Protein AF-A0A4P9ZYE5-F1 (afdb_monomer)

Sequence (69 aa):
MSSSRSHSTIHVLSLREEEAATKEWKKNSMDQCAPTIRKFADCAKGRTVSVVWACRDLHKAMNKCLSQQ

InterPro domains:
  IPR013892 Cytochrome c oxidase biogenesis protein Cmc1-like [PF08583] (23-69)

Mean predicted aligned error: 7.86 Å

Solvent-accessible surface area (backbone atoms only — not comparable to full-atom values): 4171 Å² total; per-residue (Å²): 137,87,82,83,76,85,76,86,66,90,77,80,70,51,74,69,53,49,52,50,51,52,53,52,50,52,52,53,41,49,63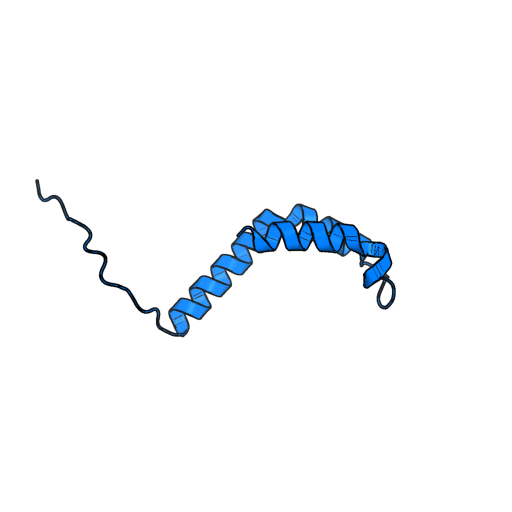,74,33,39,71,38,46,46,55,29,49,63,57,34,58,98,38,81,84,54,31,73,70,79,32,40,67,39,48,50,53,29,49,56,49,55,71,74,102

Organism: NCBI:txid215637

pLDDT: mean 88.88, std 14.35, range [38.78, 97.69]

Foldseek 3Di:
DDDDDDDDDPDDDDPVRVVVVVVVLVVVLCVQLVVLVVLLCVQCVPPDPCSCPRVVVSVVVSVVSSVVD

Radius of gyration: 19.08 Å; Cα contacts (8 Å, |Δi|>4): 27; chains: 1; bounding box: 65×24×32 Å

Structure (mmCIF, N/CA/C/O backbone):
data_AF-A0A4P9ZYE5-F1
#
_entry.id   AF-A0A4P9ZYE5-F1
#
loop_
_atom_site.group_PDB
_atom_site.id
_atom_site.type_symbol
_atom_site.label_atom_id
_atom_site.label_alt_id
_atom_site.label_comp_id
_atom_site.label_asym_id
_atom_site.label_entity_id
_atom_site.label_seq_id
_atom_site.pdbx_PDB_ins_code
_atom_site.Cartn_x
_atom_site.Cartn_y
_atom_site.Cartn_z
_atom_site.occupancy
_atom_site.B_iso_or_equiv
_atom_site.auth_seq_id
_atom_site.auth_comp_id
_atom_site.auth_asym_id
_atom_site.auth_atom_id
_atom_site.pdbx_PDB_model_num
ATOM 1 N N . MET A 1 1 ? -48.404 6.253 10.300 1.00 38.78 1 MET A N 1
ATOM 2 C CA . MET A 1 1 ? -47.149 6.343 9.520 1.00 38.78 1 MET A CA 1
ATOM 3 C C . MET A 1 1 ? -46.093 6.931 10.439 1.00 38.78 1 MET A C 1
ATOM 5 O O . MET A 1 1 ? -46.072 8.137 10.635 1.00 38.78 1 MET A O 1
ATOM 9 N N . SER A 1 2 ? -45.317 6.079 11.107 1.00 40.66 2 SER A N 1
ATOM 10 C CA . SER A 1 2 ? -44.314 6.514 12.085 1.00 40.66 2 SER A CA 1
ATOM 11 C C . SER A 1 2 ? -42.967 6.653 11.384 1.00 40.66 2 SER A C 1
ATOM 13 O O . SER A 1 2 ? -42.331 5.654 11.063 1.00 40.66 2 SER A O 1
ATOM 15 N N . SER A 1 3 ? -42.561 7.890 11.102 1.00 50.88 3 SER A N 1
ATOM 16 C CA . SER A 1 3 ? -41.235 8.203 10.567 1.00 50.88 3 SER A CA 1
ATOM 17 C C . SER A 1 3 ? -40.211 8.220 11.701 1.00 50.88 3 SER A C 1
ATOM 19 O O . SER A 1 3 ? -40.139 9.187 12.460 1.00 50.88 3 SER A O 1
ATOM 21 N N . SER A 1 4 ? -39.416 7.157 11.815 1.00 51.25 4 SER A N 1
ATOM 22 C CA . SER A 1 4 ? -38.263 7.094 12.718 1.00 51.25 4 SER A CA 1
ATOM 23 C C . SER A 1 4 ? -37.171 8.055 12.239 1.00 51.25 4 SER A C 1
ATOM 25 O O . SER A 1 4 ? -36.548 7.834 11.203 1.00 51.25 4 SER A O 1
ATOM 27 N N . ARG A 1 5 ? -36.940 9.142 12.983 1.00 57.06 5 ARG A N 1
ATOM 28 C CA . ARG A 1 5 ? -35.770 10.015 12.804 1.00 57.06 5 ARG A CA 1
ATOM 29 C C . ARG A 1 5 ? -34.583 9.372 13.516 1.00 57.06 5 ARG A C 1
ATOM 31 O O . ARG A 1 5 ? -34.619 9.205 14.730 1.00 57.06 5 ARG A O 1
ATOM 38 N N . SER A 1 6 ? -33.553 9.010 12.756 1.00 57.41 6 SER A N 1
ATOM 39 C CA . SER A 1 6 ? -32.281 8.524 13.292 1.00 57.41 6 SER A CA 1
ATOM 40 C C . SER A 1 6 ? -31.554 9.685 13.974 1.00 57.41 6 SER A C 1
ATOM 42 O O . SER A 1 6 ? -31.122 10.626 13.311 1.00 57.41 6 SER A O 1
ATOM 44 N N . HIS A 1 7 ? -31.482 9.657 15.302 1.00 58.84 7 HIS A N 1
ATOM 45 C CA . HIS A 1 7 ? -30.761 10.642 16.103 1.00 58.84 7 HIS A CA 1
ATOM 46 C C . HIS A 1 7 ? -29.313 10.155 16.253 1.00 58.84 7 HIS A C 1
ATOM 48 O O . HIS A 1 7 ? -29.059 9.199 16.982 1.00 58.84 7 HIS A O 1
ATOM 54 N N . SER A 1 8 ? -28.365 10.760 15.534 1.00 68.19 8 SER A N 1
ATOM 55 C CA . SER A 1 8 ? -26.942 10.418 15.657 1.00 68.19 8 SER A CA 1
ATOM 56 C C . SER A 1 8 ? -26.361 11.047 16.923 1.00 68.19 8 SER A C 1
ATOM 58 O O . SER A 1 8 ? -25.850 12.165 16.899 1.00 68.19 8 SER A O 1
ATOM 60 N N . THR A 1 9 ? -26.441 10.342 18.048 1.00 71.62 9 THR A N 1
ATOM 61 C CA . THR A 1 9 ? -25.550 10.591 19.188 1.00 71.62 9 THR A CA 1
ATOM 62 C C . THR A 1 9 ? -24.132 10.180 18.791 1.00 71.62 9 THR A C 1
ATOM 64 O O . THR A 1 9 ? -23.971 9.134 18.165 1.00 71.62 9 THR A O 1
ATOM 67 N N . ILE A 1 10 ? -23.109 10.976 19.129 1.00 77.75 10 ILE A N 1
ATOM 68 C CA . ILE A 1 10 ? -21.695 10.610 18.927 1.00 77.75 10 ILE A CA 1
ATOM 69 C C . ILE A 1 10 ? -21.465 9.235 19.573 1.00 77.75 10 ILE A C 1
ATOM 71 O O . ILE A 1 10 ? -21.486 9.113 20.796 1.00 77.75 10 ILE A O 1
ATOM 75 N N . HIS A 1 11 ? -21.309 8.197 18.751 1.00 79.25 11 HIS A N 1
ATOM 76 C CA . HIS A 1 11 ? -21.078 6.835 19.213 1.00 79.25 11 HIS A CA 1
ATOM 77 C C . HIS A 1 11 ? -19.572 6.626 19.348 1.00 79.25 11 HIS A C 1
ATOM 79 O O . HIS A 1 11 ? -18.870 6.485 18.346 1.00 79.25 11 HIS A O 1
ATOM 85 N N . VAL A 1 12 ? -19.071 6.639 20.582 1.00 85.94 12 VAL A N 1
ATOM 86 C CA . VAL A 1 12 ? -17.686 6.250 20.864 1.00 85.94 12 VAL A CA 1
ATOM 87 C C . VAL A 1 12 ? -17.613 4.735 20.741 1.00 85.94 12 VAL A C 1
ATOM 89 O O . VAL A 1 12 ? -18.287 4.023 21.484 1.00 85.94 12 VAL A O 1
ATOM 92 N N . LEU A 1 13 ? -16.843 4.253 19.769 1.00 87.56 13 LEU A N 1
ATOM 93 C CA . LEU A 1 13 ? -16.629 2.825 19.580 1.00 87.56 13 LEU A CA 1
ATOM 94 C C . LEU A 1 13 ? -15.846 2.273 20.776 1.00 87.56 13 LEU A C 1
ATOM 96 O O . LEU A 1 13 ? -14.884 2.871 21.253 1.00 87.56 13 LEU A O 1
ATOM 100 N N . SER A 1 14 ? -16.260 1.117 21.277 1.00 91.75 14 SER A N 1
ATOM 101 C CA . SER A 1 14 ? -15.432 0.325 22.177 1.00 91.75 14 SER A CA 1
ATOM 102 C C . SER A 1 14 ? -14.224 -0.230 21.416 1.00 91.75 14 SER A C 1
ATOM 104 O O . SER A 1 14 ? -14.300 -0.466 20.212 1.00 91.75 14 SER A O 1
ATOM 106 N N . LEU A 1 15 ? -13.130 -0.538 22.121 1.00 92.56 15 LEU A N 1
ATOM 107 C CA . LEU A 1 15 ? -11.916 -1.109 21.515 1.00 92.56 15 LEU A CA 1
ATOM 108 C C . LEU A 1 15 ? -12.215 -2.304 20.589 1.00 92.56 15 LEU A C 1
ATOM 110 O O . LEU A 1 15 ? -11.640 -2.431 19.515 1.00 92.56 15 LEU A O 1
ATOM 114 N N . ARG A 1 16 ? -13.166 -3.163 20.976 1.00 92.69 16 ARG A N 1
ATOM 115 C CA . ARG A 1 16 ? -13.568 -4.325 20.169 1.00 92.69 16 ARG A CA 1
ATOM 116 C C . ARG A 1 16 ? -14.250 -3.928 18.864 1.00 92.69 16 ARG A C 1
ATOM 118 O O . ARG A 1 16 ? -14.057 -4.589 17.847 1.00 92.69 16 ARG A O 1
ATOM 125 N N . GLU A 1 17 ? -15.066 -2.882 18.894 1.00 94.50 17 GLU A N 1
ATOM 126 C CA . GLU A 1 17 ? -15.735 -2.365 17.702 1.00 94.50 17 GLU A CA 1
ATOM 127 C C . GLU A 1 17 ? -14.736 -1.669 16.774 1.00 94.50 17 GLU A C 1
ATOM 129 O O . GLU A 1 17 ? -14.797 -1.874 15.565 1.00 94.50 17 GLU A O 1
ATOM 134 N N . GLU A 1 18 ? -13.772 -0.924 17.322 1.00 93.56 18 GLU A N 1
ATOM 135 C CA . GLU A 1 18 ? -12.674 -0.326 16.550 1.00 93.56 18 GLU A CA 1
ATOM 136 C C . GLU A 1 18 ? -11.807 -1.395 15.871 1.00 93.56 18 GLU A C 1
ATOM 138 O O . GLU A 1 18 ? -11.504 -1.295 14.678 1.00 93.56 18 GLU A O 1
ATOM 143 N N . GLU A 1 19 ? -11.444 -2.456 16.597 1.00 95.12 19 GLU A N 1
ATOM 144 C CA . GLU A 1 19 ? -10.702 -3.598 16.056 1.00 95.12 19 GLU A CA 1
ATOM 145 C C . GLU A 1 19 ? -11.486 -4.306 14.945 1.00 95.12 19 GLU A C 1
ATOM 147 O O . GLU A 1 19 ? -10.926 -4.617 13.888 1.00 95.12 19 GLU A O 1
ATOM 152 N N . ALA A 1 20 ? -12.786 -4.541 15.152 1.00 94.94 20 ALA A N 1
ATOM 153 C CA . ALA A 1 20 ? -13.655 -5.163 14.157 1.00 94.94 20 ALA A CA 1
ATOM 154 C C . ALA A 1 20 ? -13.783 -4.297 12.896 1.00 94.94 20 ALA A C 1
ATOM 156 O O . ALA A 1 20 ? -13.611 -4.807 11.786 1.00 94.94 20 ALA A O 1
ATOM 157 N N . ALA A 1 21 ? -14.007 -2.991 13.059 1.00 93.25 21 ALA A N 1
ATOM 158 C CA . ALA A 1 21 ? -14.091 -2.038 11.958 1.00 93.25 21 ALA A CA 1
ATOM 159 C C . ALA A 1 21 ? -12.773 -1.968 11.176 1.00 93.25 21 ALA A C 1
ATOM 161 O O . ALA A 1 21 ? -12.774 -2.046 9.949 1.00 93.25 21 ALA A O 1
ATOM 162 N N . THR A 1 22 ? -11.637 -1.915 11.875 1.00 92.69 22 THR A N 1
ATOM 163 C CA . THR A 1 22 ? -10.304 -1.890 11.254 1.00 92.69 22 THR A CA 1
ATOM 164 C C . THR A 1 22 ? -10.021 -3.177 10.484 1.00 92.69 22 THR A C 1
ATOM 166 O O . THR A 1 22 ? -9.468 -3.143 9.382 1.00 92.69 22 THR A O 1
ATOM 169 N N . LYS A 1 23 ? -10.402 -4.332 11.039 1.00 94.69 23 LY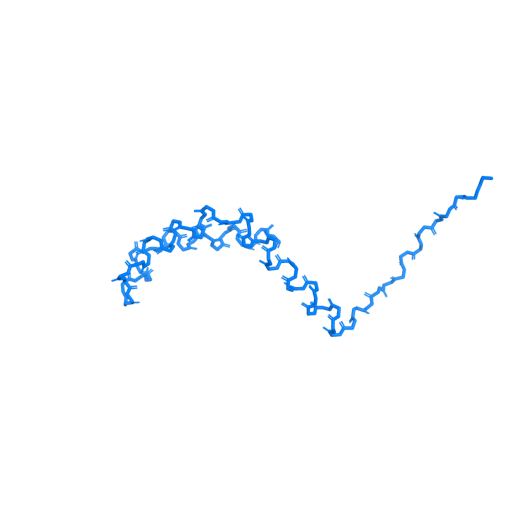S A N 1
ATOM 170 C CA . LYS A 1 23 ? -10.220 -5.635 10.390 1.00 94.69 23 LYS A CA 1
ATOM 171 C C . LYS A 1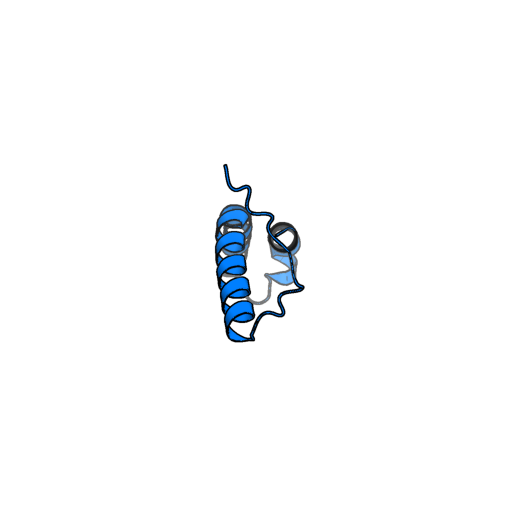 23 ? -11.046 -5.746 9.113 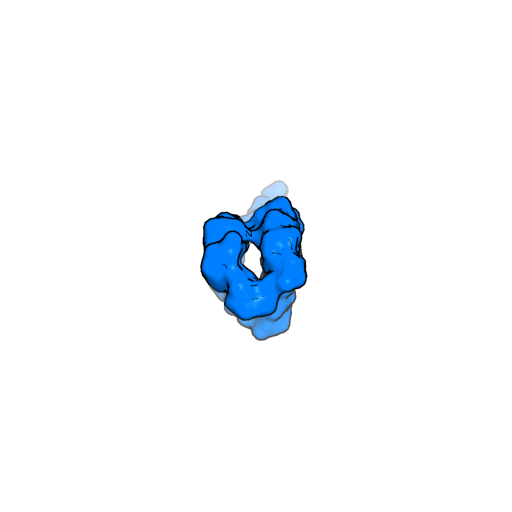1.00 94.69 23 LYS A C 1
ATOM 173 O O . LYS A 1 23 ? -10.518 -6.202 8.097 1.00 94.69 23 LYS A O 1
ATOM 178 N N . GLU A 1 24 ? -12.306 -5.328 9.164 1.00 95.12 24 GLU A N 1
ATOM 179 C CA . GLU A 1 24 ? -13.193 -5.337 8.001 1.00 95.12 24 GLU A CA 1
ATOM 180 C C . GLU A 1 24 ? -12.702 -4.363 6.927 1.00 95.12 24 GLU A C 1
ATOM 182 O O . GLU A 1 24 ? -12.546 -4.741 5.765 1.00 95.12 24 GLU A O 1
ATOM 187 N N . TRP A 1 25 ? -12.343 -3.140 7.324 1.00 93.81 25 TRP A N 1
ATOM 188 C CA . TRP A 1 25 ? -11.765 -2.141 6.429 1.00 93.81 25 TRP A CA 1
ATOM 189 C C . TRP A 1 25 ? -10.501 -2.657 5.734 1.00 93.81 25 TRP A C 1
ATOM 191 O O . TRP A 1 25 ? -10.378 -2.554 4.514 1.00 93.81 25 TRP A O 1
ATOM 201 N N . LYS A 1 26 ? -9.587 -3.283 6.486 1.00 92.19 26 LYS A N 1
ATOM 202 C CA . LYS A 1 26 ? -8.357 -3.866 5.936 1.00 92.19 26 LYS A CA 1
ATOM 203 C C . LYS A 1 26 ? -8.652 -4.969 4.924 1.00 92.19 26 LYS A C 1
ATOM 205 O O . LYS A 1 26 ? -7.982 -5.054 3.901 1.00 92.19 26 LYS A O 1
ATOM 210 N N . LYS A 1 27 ? -9.632 -5.829 5.201 1.00 94.44 27 LYS A N 1
ATOM 211 C CA . LYS A 1 27 ? -10.028 -6.887 4.267 1.00 94.44 27 LYS A CA 1
ATOM 212 C C . LYS A 1 27 ? -10.552 -6.286 2.961 1.00 94.44 27 LYS A C 1
ATOM 214 O O . LYS A 1 27 ? -10.058 -6.629 1.892 1.00 94.44 27 LYS A O 1
ATOM 219 N N . ASN A 1 28 ? -11.482 -5.341 3.062 1.00 93.62 28 ASN A N 1
ATOM 220 C CA . ASN A 1 28 ? -12.073 -4.688 1.900 1.00 93.62 28 ASN A CA 1
ATOM 221 C C . ASN A 1 28 ? -11.028 -3.907 1.080 1.00 93.62 28 ASN A C 1
ATOM 223 O O . ASN A 1 28 ? -10.999 -4.002 -0.145 1.00 93.62 28 ASN A O 1
ATOM 227 N N . SER A 1 29 ? -10.118 -3.178 1.735 1.00 93.62 29 SER A N 1
ATOM 228 C CA . SER A 1 29 ? -9.052 -2.446 1.039 1.00 93.62 29 SER A CA 1
ATOM 229 C C . SER A 1 29 ? -8.069 -3.381 0.334 1.00 93.62 29 SER A C 1
ATOM 231 O O . SER A 1 29 ? -7.628 -3.081 -0.775 1.00 93.62 29 SER A O 1
ATOM 233 N N . MET A 1 30 ? -7.773 -4.550 0.911 1.00 93.81 30 MET A N 1
ATOM 234 C CA . MET A 1 30 ? -6.953 -5.569 0.251 1.00 93.81 30 MET A CA 1
ATOM 235 C C . MET A 1 30 ? -7.631 -6.149 -0.995 1.00 93.81 30 MET A C 1
ATOM 237 O O . MET A 1 30 ? -6.954 -6.322 -2.009 1.00 93.81 30 MET A O 1
ATOM 241 N N . ASP A 1 31 ? -8.941 -6.398 -0.951 1.00 95.69 31 ASP A N 1
ATOM 242 C CA . ASP A 1 31 ? -9.693 -6.912 -2.102 1.00 95.69 31 ASP A CA 1
ATOM 243 C C . ASP A 1 31 ? -9.757 -5.875 -3.236 1.00 95.69 31 ASP A C 1
ATOM 245 O O . ASP A 1 31 ? -9.480 -6.193 -4.395 1.00 95.69 31 ASP A O 1
ATOM 249 N N . GLN A 1 32 ? -10.022 -4.605 -2.911 1.00 95.31 32 GLN A N 1
ATOM 250 C CA . GLN A 1 32 ? -10.067 -3.521 -3.902 1.00 95.31 32 GLN A CA 1
ATOM 251 C C . GLN A 1 32 ? -8.692 -3.223 -4.515 1.00 95.31 32 GLN A C 1
ATOM 253 O O . GLN A 1 32 ? -8.574 -2.995 -5.721 1.00 95.31 32 GLN A O 1
ATOM 258 N N . CYS A 1 33 ? -7.629 -3.283 -3.712 1.00 97.56 33 CYS A N 1
ATOM 259 C CA . CYS A 1 33 ? -6.259 -3.044 -4.163 1.00 97.56 33 CYS A 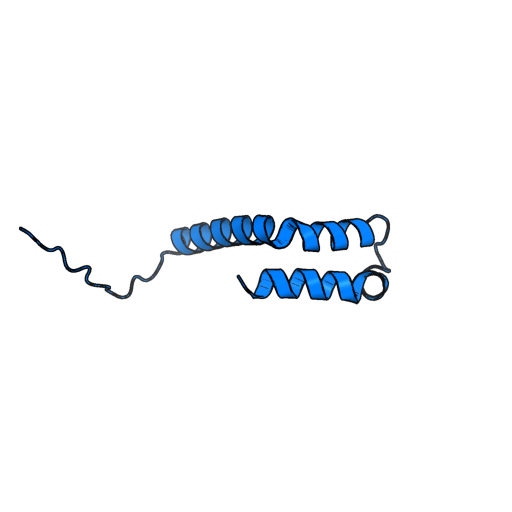CA 1
ATOM 260 C C . CYS A 1 33 ? -5.537 -4.310 -4.652 1.00 97.56 33 CYS A C 1
ATOM 262 O O . CYS A 1 33 ? -4.346 -4.250 -4.976 1.00 97.56 33 CYS A O 1
ATOM 264 N N . ALA A 1 34 ? -6.226 -5.449 -4.778 1.00 97.19 34 ALA A N 1
ATOM 265 C CA . ALA A 1 34 ? -5.632 -6.713 -5.216 1.00 97.19 34 ALA A CA 1
ATOM 266 C C . ALA A 1 34 ? -4.772 -6.607 -6.499 1.00 97.19 34 ALA A C 1
ATOM 268 O O . ALA A 1 34 ? -3.691 -7.205 -6.534 1.00 97.19 34 ALA A O 1
ATOM 269 N N . PRO A 1 35 ? -5.141 -5.823 -7.539 1.00 96.94 35 PRO A N 1
ATOM 270 C CA . PRO A 1 35 ? -4.318 -5.694 -8.744 1.00 96.94 35 PRO A CA 1
ATOM 271 C C . PRO A 1 35 ? -2.957 -5.027 -8.500 1.00 96.94 35 PRO A C 1
ATOM 273 O O . PRO A 1 35 ? -1.953 -5.436 -9.087 1.00 96.94 35 PRO A O 1
ATOM 276 N N . THR A 1 36 ? -2.900 -3.988 -7.662 1.00 97.12 36 THR A N 1
ATOM 277 C CA . THR A 1 36 ? -1.651 -3.263 -7.369 1.00 97.12 36 THR A CA 1
ATOM 278 C C . THR A 1 36 ? -0.783 -4.047 -6.393 1.00 97.12 36 THR A C 1
ATOM 280 O O . THR A 1 36 ? 0.427 -4.144 -6.608 1.00 97.12 36 THR A O 1
ATOM 283 N N . ILE A 1 37 ? -1.405 -4.697 -5.404 1.00 97.38 37 ILE A N 1
ATOM 284 C CA . ILE A 1 37 ? -0.748 -5.634 -4.485 1.00 97.38 37 ILE A CA 1
ATOM 285 C C . ILE A 1 37 ? -0.092 -6.772 -5.269 1.00 97.38 37 ILE A C 1
ATOM 287 O O . ILE A 1 37 ? 1.082 -7.066 -5.052 1.00 97.38 37 ILE A O 1
ATOM 291 N N . ARG A 1 38 ? -0.804 -7.378 -6.227 1.00 97.62 38 ARG A N 1
ATOM 292 C CA . ARG A 1 38 ? -0.269 -8.479 -7.038 1.00 97.62 38 ARG A CA 1
ATOM 293 C C . ARG A 1 38 ? 0.940 -8.057 -7.866 1.00 97.62 38 ARG A C 1
ATOM 295 O O . ARG A 1 38 ? 1.955 -8.740 -7.831 1.00 97.62 38 ARG A O 1
ATOM 302 N N . LYS A 1 39 ? 0.881 -6.903 -8.539 1.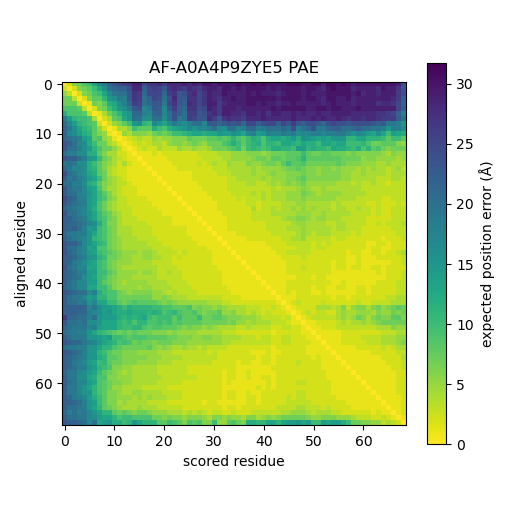00 97.19 39 LYS A N 1
ATOM 303 C CA . LYS A 1 39 ? 2.028 -6.372 -9.299 1.00 97.19 39 LYS A CA 1
ATOM 304 C C . LYS A 1 39 ? 3.244 -6.131 -8.404 1.00 97.19 39 LYS A C 1
ATOM 306 O O . LYS A 1 39 ? 4.362 -6.475 -8.783 1.00 97.19 39 LYS A O 1
ATOM 311 N N . PHE A 1 40 ? 3.036 -5.554 -7.218 1.00 97.44 40 PHE A N 1
ATOM 312 C CA . PHE A 1 40 ? 4.112 -5.370 -6.248 1.00 97.44 40 PHE A CA 1
ATOM 313 C C . PHE A 1 40 ? 4.676 -6.714 -5.769 1.00 97.44 40 PHE A C 1
ATOM 315 O O . PHE A 1 40 ? 5.891 -6.883 -5.778 1.00 97.44 40 PHE A O 1
ATOM 322 N N . ALA A 1 41 ? 3.822 -7.682 -5.427 1.00 97.00 41 ALA A N 1
ATOM 323 C CA . ALA A 1 41 ? 4.231 -9.016 -4.991 1.00 97.00 41 ALA A CA 1
ATOM 324 C C . ALA A 1 41 ? 5.020 -9.771 -6.072 1.00 97.00 41 ALA A C 1
ATOM 326 O O . ALA A 1 41 ? 6.044 -10.383 -5.769 1.00 97.00 41 ALA A O 1
ATOM 327 N N . ASP A 1 42 ? 4.598 -9.682 -7.333 1.00 97.31 42 ASP A N 1
ATOM 328 C CA . ASP A 1 42 ? 5.308 -10.286 -8.462 1.00 97.31 42 ASP A CA 1
ATOM 329 C C . ASP A 1 42 ? 6.690 -9.644 -8.668 1.00 97.31 42 ASP A C 1
ATOM 331 O O . ASP A 1 42 ? 7.663 -10.349 -8.934 1.00 97.31 42 ASP A O 1
ATOM 335 N N . CYS A 1 43 ? 6.822 -8.328 -8.464 1.00 96.75 43 CYS A N 1
ATOM 336 C CA . CYS A 1 43 ? 8.127 -7.661 -8.467 1.00 96.75 43 CYS A CA 1
ATOM 337 C C . CYS A 1 43 ? 8.979 -8.024 -7.243 1.00 96.75 43 CYS A C 1
ATOM 339 O O . CYS A 1 43 ? 10.181 -8.249 -7.365 1.00 96.75 43 CYS A O 1
ATOM 341 N N . ALA A 1 44 ? 8.388 -8.101 -6.054 1.00 96.75 44 ALA A N 1
ATOM 342 C CA . ALA A 1 44 ? 9.110 -8.417 -4.826 1.00 96.75 44 ALA A CA 1
ATOM 343 C C . ALA A 1 44 ? 9.541 -9.892 -4.763 1.00 96.75 44 ALA A C 1
ATOM 345 O O . ALA A 1 44 ? 10.475 -10.232 -4.040 1.00 96.75 44 ALA A O 1
ATOM 346 N N . LYS A 1 45 ? 8.909 -10.780 -5.540 1.00 96.38 45 LYS A N 1
ATOM 347 C CA . LYS A 1 45 ? 9.262 -12.200 -5.590 1.00 96.38 45 LYS A CA 1
ATOM 348 C C . LYS A 1 45 ? 10.742 -12.378 -5.953 1.00 96.38 45 LYS A C 1
ATOM 350 O O . LYS A 1 45 ? 11.207 -11.916 -6.992 1.00 96.38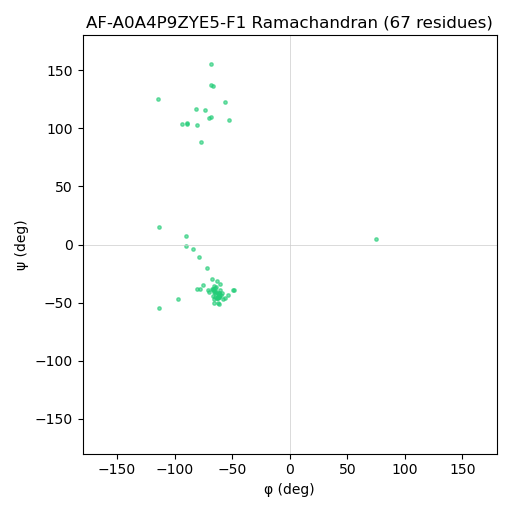 45 LYS A O 1
ATOM 355 N N . GLY A 1 46 ? 11.483 -13.055 -5.074 1.00 92.12 46 GLY A N 1
ATOM 356 C CA . GLY A 1 46 ? 12.917 -13.321 -5.248 1.00 92.12 46 GLY A CA 1
ATOM 357 C C . GLY A 1 46 ? 13.834 -12.117 -4.999 1.00 92.12 46 GLY A C 1
ATOM 358 O O . GLY A 1 46 ? 15.042 -12.224 -5.196 1.00 92.12 46 GLY A O 1
ATOM 359 N N . ARG A 1 47 ? 13.291 -10.978 -4.557 1.00 93.50 47 ARG A N 1
ATOM 360 C CA . ARG A 1 47 ? 14.051 -9.791 -4.159 1.00 93.50 47 ARG A CA 1
ATOM 361 C C . ARG A 1 47 ? 13.844 -9.589 -2.657 1.00 93.50 47 ARG A C 1
ATOM 363 O O . ARG A 1 47 ? 12.712 -9.493 -2.205 1.00 93.50 47 ARG A O 1
ATOM 370 N N . THR A 1 48 ? 14.924 -9.508 -1.883 1.00 89.81 48 THR A N 1
ATOM 371 C CA . THR A 1 48 ? 14.840 -9.231 -0.432 1.00 89.81 48 THR A CA 1
ATOM 372 C C . THR A 1 48 ? 15.459 -7.878 -0.123 1.00 89.81 48 THR A C 1
ATOM 374 O O . THR A 1 48 ? 14.796 -6.984 0.389 1.00 89.81 48 THR A O 1
ATOM 377 N N . VAL A 1 49 ? 16.715 -7.688 -0.535 1.00 93.81 49 VAL A N 1
ATOM 378 C CA . VAL A 1 49 ? 17.440 -6.427 -0.331 1.00 93.81 49 VAL A CA 1
ATOM 379 C 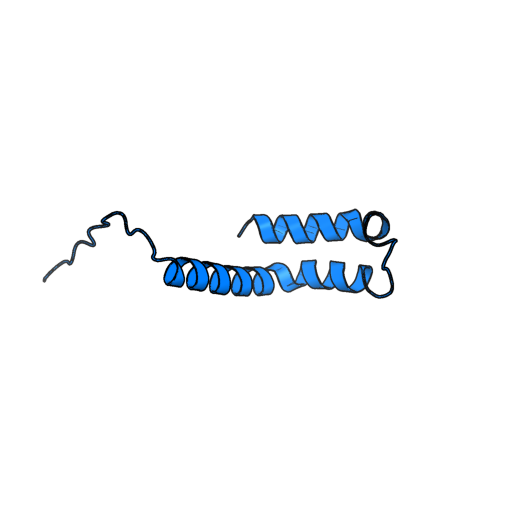C . VAL A 1 49 ? 17.039 -5.396 -1.390 1.00 93.81 49 VAL A C 1
ATOM 381 O O . VAL A 1 49 ? 16.846 -4.227 -1.076 1.00 93.81 49 VAL A O 1
ATOM 384 N N . SER A 1 50 ? 16.833 -5.834 -2.638 1.00 95.62 50 SER A N 1
ATOM 385 C CA . SER A 1 50 ? 16.649 -4.936 -3.784 1.00 95.62 50 SER A CA 1
ATOM 386 C C . SER A 1 50 ? 15.248 -4.398 -4.025 1.00 95.62 50 SER A C 1
ATOM 388 O O . SER A 1 50 ? 15.059 -3.552 -4.898 1.00 95.62 50 SER A O 1
ATOM 390 N N . VAL A 1 51 ? 14.263 -4.832 -3.239 1.00 96.31 51 VAL A N 1
ATOM 391 C CA . VAL A 1 51 ? 12.850 -4.455 -3.415 1.00 96.31 51 VAL A CA 1
ATOM 392 C C . VAL A 1 51 ? 12.651 -2.945 -3.333 1.00 96.31 51 VAL A C 1
ATOM 394 O O . VAL A 1 51 ? 11.909 -2.381 -4.137 1.00 96.31 51 VAL A O 1
ATOM 397 N N . VAL A 1 52 ? 13.332 -2.289 -2.388 1.00 93.88 52 VAL A N 1
ATOM 398 C CA . VAL A 1 52 ? 13.121 -0.869 -2.064 1.00 93.88 52 VAL A CA 1
ATOM 399 C C . VAL A 1 52 ? 13.390 0.037 -3.2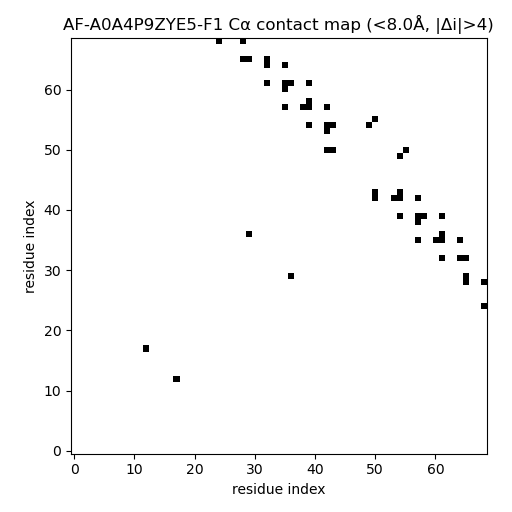67 1.00 93.88 52 VAL A C 1
ATOM 401 O O . VAL A 1 52 ? 12.692 1.034 -3.449 1.00 93.88 52 VAL A O 1
ATOM 404 N N . TRP A 1 53 ? 14.357 -0.320 -4.115 1.00 95.12 53 TRP A N 1
ATOM 405 C CA . TRP A 1 53 ? 14.652 0.416 -5.344 1.00 95.12 53 TRP A CA 1
ATOM 406 C C . TRP A 1 53 ? 13.996 -0.210 -6.574 1.00 95.12 53 TRP A C 1
ATOM 408 O O . TRP A 1 53 ? 13.356 0.505 -7.340 1.00 95.12 53 TRP A O 1
ATOM 418 N N . ALA A 1 54 ? 14.096 -1.531 -6.748 1.00 96.50 54 ALA A N 1
ATOM 419 C CA . ALA A 1 54 ? 13.638 -2.214 -7.958 1.00 96.50 54 ALA A CA 1
ATOM 420 C C . ALA A 1 54 ? 12.112 -2.181 -8.128 1.00 96.50 54 ALA A C 1
ATOM 422 O O . ALA A 1 54 ? 11.621 -2.169 -9.252 1.00 96.50 54 ALA A O 1
ATOM 423 N N . CYS A 1 55 ? 11.362 -2.144 -7.024 1.00 97.56 55 CYS A N 1
ATOM 424 C CA . CYS A 1 55 ? 9.899 -2.165 -7.027 1.00 97.56 55 CYS A CA 1
ATOM 425 C C . CYS A 1 55 ? 9.291 -0.855 -6.508 1.00 97.56 55 CYS A C 1
ATOM 427 O O . CYS A 1 55 ? 8.104 -0.823 -6.180 1.00 97.56 55 CYS A O 1
ATOM 429 N N . ARG A 1 56 ? 10.078 0.229 -6.417 1.00 97.06 56 ARG A N 1
ATOM 430 C CA . ARG A 1 56 ? 9.675 1.491 -5.769 1.00 97.06 56 ARG A CA 1
ATOM 431 C C . ARG A 1 56 ? 8.365 2.054 -6.316 1.00 97.06 56 ARG A C 1
ATOM 433 O O . ARG A 1 56 ? 7.519 2.492 -5.540 1.00 97.06 56 ARG A O 1
ATOM 440 N N . ASP A 1 57 ? 8.184 2.045 -7.631 1.00 97.69 57 ASP A N 1
ATOM 441 C CA . ASP A 1 57 ? 6.994 2.634 -8.252 1.00 97.69 57 ASP A CA 1
ATOM 442 C C . ASP A 1 57 ? 5.752 1.756 -8.083 1.00 97.69 57 ASP A C 1
ATOM 444 O O . ASP A 1 57 ? 4.663 2.270 -7.832 1.00 97.69 57 ASP A O 1
ATOM 448 N N . LEU A 1 58 ? 5.921 0.430 -8.095 1.00 97.31 58 LEU A N 1
ATOM 449 C CA . LEU A 1 58 ? 4.849 -0.516 -7.775 1.00 97.31 58 LEU A CA 1
ATOM 450 C C . LEU A 1 58 ? 4.441 -0.417 -6.301 1.00 97.31 58 LEU A C 1
ATOM 452 O O . LEU A 1 58 ? 3.252 -0.427 -5.991 1.00 97.31 58 LEU A O 1
ATOM 456 N N . HIS A 1 59 ? 5.414 -0.238 -5.407 1.00 96.75 59 HIS A N 1
ATOM 457 C CA . HIS A 1 59 ? 5.175 0.002 -3.987 1.00 96.75 59 HIS A CA 1
ATOM 458 C C . HIS A 1 59 ? 4.391 1.304 -3.759 1.00 96.75 59 HIS A C 1
ATOM 460 O O . HIS A 1 59 ? 3.400 1.309 -3.032 1.00 96.75 59 HIS A O 1
ATOM 466 N N . LYS A 1 60 ? 4.762 2.401 -4.437 1.00 97.25 60 LYS A N 1
ATOM 467 C CA . LYS A 1 60 ? 3.999 3.662 -4.397 1.00 97.25 60 LYS A CA 1
ATOM 468 C C . LYS A 1 60 ? 2.577 3.494 -4.929 1.00 97.25 60 LYS A C 1
ATOM 470 O O . LYS A 1 60 ? 1.650 4.023 -4.327 1.00 97.25 60 LYS A O 1
ATOM 475 N N . ALA A 1 61 ? 2.396 2.782 -6.042 1.00 96.88 61 ALA A N 1
ATOM 476 C CA . ALA A 1 61 ? 1.079 2.560 -6.635 1.00 96.88 61 ALA A CA 1
ATOM 477 C C . ALA A 1 61 ? 0.164 1.733 -5.716 1.00 96.88 61 ALA A C 1
ATOM 479 O O . ALA A 1 61 ? -1.005 2.074 -5.547 1.00 96.88 61 ALA A O 1
ATOM 480 N N . MET A 1 62 ? 0.706 0.687 -5.086 1.00 97.38 62 MET A N 1
ATOM 481 C CA . MET A 1 62 ? 0.003 -0.101 -4.074 1.00 97.38 62 MET A CA 1
ATOM 482 C C . MET A 1 62 ? -0.389 0.763 -2.871 1.00 97.38 62 MET A C 1
ATOM 484 O O . MET A 1 62 ? -1.563 0.803 -2.512 1.00 97.38 62 MET A O 1
ATOM 488 N N . ASN A 1 63 ? 0.557 1.513 -2.299 1.00 96.31 63 ASN A N 1
ATOM 489 C CA . ASN A 1 63 ? 0.289 2.354 -1.129 1.00 96.31 63 ASN A CA 1
ATOM 490 C C . ASN A 1 63 ? -0.705 3.476 -1.431 1.00 96.31 63 ASN A C 1
ATOM 492 O O . ASN A 1 63 ? -1.554 3.764 -0.598 1.00 96.31 63 ASN A O 1
ATOM 496 N N . LYS A 1 64 ? -0.649 4.065 -2.631 1.00 96.94 64 LYS A N 1
ATOM 497 C CA . LYS A 1 64 ? -1.624 5.066 -3.076 1.00 96.94 64 LYS A CA 1
ATOM 498 C C . LYS A 1 64 ? -3.044 4.501 -3.113 1.00 96.94 64 LYS A C 1
ATOM 500 O O . LYS A 1 64 ? -3.970 5.219 -2.764 1.00 96.94 64 LYS A O 1
ATOM 505 N N . CYS A 1 65 ? -3.212 3.248 -3.538 1.00 96.06 65 CYS A N 1
ATOM 506 C CA . CYS A 1 65 ? -4.515 2.586 -3.506 1.00 96.06 65 CYS A CA 1
ATOM 507 C C . CYS A 1 65 ? -4.981 2.383 -2.059 1.00 96.06 65 CYS A C 1
ATOM 509 O O . CYS A 1 65 ? -6.068 2.812 -1.700 1.00 96.06 65 CYS A O 1
ATOM 511 N N . LEU A 1 66 ? -4.123 1.814 -1.208 1.00 94.81 66 LEU A N 1
ATOM 512 C CA . LEU A 1 66 ? -4.465 1.521 0.187 1.00 94.81 66 LEU A CA 1
ATOM 513 C C . LEU A 1 66 ? -4.772 2.777 1.017 1.00 94.81 66 LEU A C 1
ATOM 515 O O . LEU A 1 66 ? -5.583 2.708 1.929 1.00 94.81 66 LEU A O 1
ATOM 519 N N . SER A 1 67 ? -4.147 3.918 0.710 1.00 92.75 67 SER A N 1
ATOM 520 C CA . SER A 1 67 ? -4.377 5.180 1.426 1.00 92.75 67 SER A CA 1
ATOM 521 C C . SER A 1 67 ? -5.654 5.921 1.017 1.00 92.75 67 SER A C 1
ATOM 523 O O . SER A 1 67 ? -5.974 6.932 1.630 1.00 92.75 67 SER A O 1
ATOM 525 N N . GLN A 1 68 ? -6.317 5.510 -0.068 1.00 85.19 68 GLN A N 1
ATOM 526 C CA . GLN A 1 68 ? -7.560 6.133 -0.549 1.00 85.19 68 GLN A CA 1
ATOM 527 C C . GLN A 1 68 ? -8.821 5.500 0.055 1.00 85.19 68 GLN A C 1
ATOM 529 O O . GLN A 1 68 ? -9.923 5.951 -0.252 1.00 85.19 68 GLN A O 1
ATOM 534 N N . GLN A 1 69 ? -8.644 4.479 0.895 1.00 74.75 69 GLN A N 1
ATOM 535 C CA . GLN A 1 69 ? -9.709 3.687 1.499 1.00 74.75 69 GLN A CA 1
ATOM 536 C C . GLN A 1 69 ? -10.020 4.141 2.915 1.00 74.75 69 GLN A C 1
ATOM 538 O O . GLN A 1 69 ? -9.095 4.618 3.606 1.00 74.75 69 GLN A O 1
#

Secondary structure (DSSP, 8-state):
--------------HHHHHHHHHHHHHHHHHHTHHHHHHHHHHHTT-SSTHHHHTHHHHHHHHHHHTT-

Nearest PDB structures (foldseek):
  8j9h-assembly1_BL  TM=5.928E-01  e=6.204E+00  Euglena gracilis
  7zmh-assembly1_U  TM=5.717E-01  e=7.466E+00  Thermochaetoides thermophila DSM 1495